Protein AF-G2RA68-F1 (afdb_monomer_lite)

Organism: Thermothielavioides terrestris (strain ATCC 38088 / NRRL 8126) (NCBI:txid578455)

Structure (mmCIF, N/CA/C/O backbone):
data_AF-G2RA68-F1
#
_entry.id   AF-G2RA68-F1
#
loop_
_atom_site.group_PDB
_atom_site.id
_atom_site.type_symbol
_atom_site.label_atom_id
_atom_site.label_alt_id
_atom_site.label_comp_id
_atom_site.label_asym_id
_atom_site.label_entity_id
_atom_site.label_seq_id
_atom_site.pdbx_PDB_ins_code
_atom_site.Cartn_x
_atom_site.Cartn_y
_atom_site.Cartn_z
_atom_site.occupancy
_atom_site.B_iso_or_equiv
_atom_site.auth_seq_id
_atom_site.auth_comp_id
_atom_site.auth_asym_id
_atom_site.auth_atom_id
_atom_site.pdbx_PDB_model_num
ATOM 1 N N . MET A 1 1 ? 49.618 32.348 36.534 1.00 39.91 1 MET A N 1
ATOM 2 C CA . MET A 1 1 ? 48.154 32.167 36.430 1.00 39.91 1 MET A CA 1
ATOM 3 C C . MET A 1 1 ? 47.974 30.722 35.969 1.00 39.91 1 MET A C 1
ATOM 5 O O . MET A 1 1 ? 48.308 30.458 34.829 1.00 39.91 1 MET A O 1
ATOM 9 N N . ARG A 1 2 ? 47.975 29.724 36.875 1.00 42.44 2 ARG A N 1
ATOM 10 C CA . ARG A 1 2 ? 46.767 29.023 37.387 1.00 42.44 2 ARG A CA 1
ATOM 11 C C . ARG A 1 2 ? 45.748 28.826 36.241 1.00 42.44 2 ARG A C 1
ATOM 13 O O . ARG A 1 2 ? 45.318 29.833 35.699 1.00 42.44 2 ARG A O 1
ATOM 20 N N . ASP A 1 3 ? 45.487 27.620 35.726 1.00 39.38 3 ASP A N 1
ATOM 21 C CA . ASP A 1 3 ? 44.952 26.459 36.453 1.00 39.38 3 ASP A CA 1
ATOM 22 C C . ASP A 1 3 ? 45.312 25.076 35.855 1.00 39.38 3 ASP A C 1
ATOM 24 O O . ASP A 1 3 ? 45.532 24.899 34.661 1.00 39.38 3 ASP A O 1
ATOM 28 N N . THR A 1 4 ? 45.348 24.099 36.758 1.00 49.41 4 THR A N 1
ATOM 29 C CA . THR A 1 4 ? 45.483 22.637 36.640 1.00 49.41 4 THR A CA 1
ATOM 30 C C . THR A 1 4 ? 44.232 21.931 36.098 1.00 49.41 4 THR A C 1
ATOM 32 O O . THR A 1 4 ? 43.172 22.171 36.666 1.00 49.41 4 THR A O 1
ATOM 35 N N . ILE A 1 5 ? 44.368 20.947 35.188 1.00 44.84 5 ILE A N 1
ATOM 36 C CA . ILE A 1 5 ? 43.591 19.676 35.183 1.00 44.84 5 ILE A CA 1
ATOM 37 C C . ILE A 1 5 ? 44.489 18.536 34.629 1.00 44.84 5 ILE A C 1
ATOM 39 O O . ILE A 1 5 ? 45.096 18.732 33.577 1.00 44.84 5 ILE A O 1
ATOM 43 N N . PRO A 1 6 ? 44.606 17.378 35.319 1.00 46.12 6 PRO A N 1
ATOM 44 C CA . PRO A 1 6 ? 45.501 16.275 34.961 1.00 46.12 6 PRO A CA 1
ATOM 45 C C . PRO A 1 6 ? 44.865 15.223 34.037 1.00 46.12 6 PRO A C 1
ATOM 47 O O . PRO A 1 6 ? 43.645 15.125 33.899 1.00 46.12 6 PRO A O 1
ATOM 50 N N . ASP A 1 7 ? 45.740 14.394 33.470 1.00 47.19 7 ASP A N 1
ATOM 51 C CA . ASP A 1 7 ? 45.465 13.167 32.728 1.00 47.19 7 ASP A CA 1
ATOM 52 C C . ASP A 1 7 ? 44.501 12.218 33.461 1.00 47.19 7 ASP A C 1
ATOM 54 O O . ASP A 1 7 ? 44.870 11.542 34.420 1.00 47.19 7 ASP A O 1
ATOM 58 N N . CYS A 1 8 ? 43.274 12.098 32.955 1.00 37.59 8 CYS A N 1
ATOM 59 C CA . CYS A 1 8 ? 42.311 11.075 33.360 1.00 37.59 8 CYS A CA 1
ATOM 60 C C . CYS A 1 8 ? 41.568 10.556 32.126 1.00 37.59 8 CYS A C 1
ATOM 62 O O . CYS A 1 8 ? 40.430 10.944 31.889 1.00 37.59 8 CYS A O 1
ATOM 64 N N . CYS A 1 9 ? 42.228 9.726 31.316 1.00 34.50 9 CYS A N 1
ATOM 65 C CA . CYS A 1 9 ? 41.657 8.520 30.693 1.00 34.50 9 CYS A CA 1
ATOM 66 C C . CYS A 1 9 ? 42.646 7.948 29.670 1.00 34.50 9 CYS A C 1
ATOM 68 O O . CYS A 1 9 ? 42.541 8.140 28.462 1.00 34.50 9 CYS A O 1
ATOM 70 N N . PHE A 1 10 ? 43.601 7.190 30.198 1.00 40.28 10 PHE A N 1
ATOM 71 C CA . PHE A 1 10 ? 44.232 6.069 29.518 1.00 40.28 10 PHE A CA 1
ATOM 72 C C . PHE A 1 10 ? 43.136 5.169 28.912 1.00 40.28 10 PHE A C 1
ATOM 74 O O . PHE A 1 10 ? 42.460 4.449 29.644 1.00 40.28 10 PHE A O 1
ATOM 81 N N . VAL A 1 11 ? 42.914 5.224 27.594 1.00 46.03 11 VAL A N 1
ATOM 82 C CA . VAL A 1 11 ? 42.101 4.213 26.900 1.00 46.03 11 VAL A CA 1
ATOM 83 C C . VAL A 1 11 ? 43.048 3.095 26.470 1.00 46.03 11 VAL A C 1
ATOM 85 O O . VAL A 1 11 ? 43.912 3.329 25.620 1.00 46.03 11 VAL A O 1
ATOM 88 N N . PRO A 1 12 ? 42.935 1.886 27.043 1.00 42.28 12 PRO A N 1
ATOM 89 C CA . PRO A 1 12 ? 43.777 0.780 26.641 1.00 42.28 12 PRO A CA 1
ATOM 90 C C . PRO A 1 12 ? 43.379 0.316 25.239 1.00 42.28 12 PRO A C 1
ATOM 92 O O . PRO A 1 12 ? 42.203 0.136 24.915 1.00 42.28 12 PRO A O 1
ATOM 95 N N . SER A 1 13 ? 44.404 0.087 24.424 1.00 55.41 13 SER A N 1
ATOM 96 C CA . SER A 1 13 ? 44.339 -0.708 23.204 1.00 55.41 13 SER A CA 1
ATOM 97 C C . SER A 1 13 ? 43.813 -2.106 23.544 1.00 55.41 13 SER A C 1
ATOM 99 O O . SER A 1 13 ? 44.558 -2.946 24.037 1.00 55.41 13 SER A O 1
ATOM 101 N N . ASN A 1 14 ? 42.525 -2.351 23.296 1.00 39.50 14 ASN A N 1
ATOM 102 C CA . ASN A 1 14 ? 41.947 -3.692 23.287 1.00 39.50 14 ASN A CA 1
ATOM 103 C C . ASN A 1 14 ? 41.571 -4.066 21.852 1.00 39.50 14 ASN A C 1
ATOM 105 O O . ASN A 1 14 ? 40.427 -3.963 21.403 1.00 39.50 14 ASN A O 1
ATOM 109 N N . SER A 1 15 ? 42.578 -4.556 21.139 1.00 53.12 15 SER A N 1
ATOM 110 C CA . SER A 1 15 ? 42.439 -5.581 20.111 1.00 53.12 15 SER A CA 1
ATOM 111 C C . SER A 1 15 ? 41.589 -6.738 20.657 1.00 53.12 15 SER A C 1
ATOM 113 O O . SER A 1 15 ? 42.079 -7.595 21.383 1.00 53.12 15 SER A O 1
ATOM 115 N N . GLY A 1 16 ? 40.287 -6.776 20.347 1.00 47.00 16 GLY A N 1
ATOM 116 C CA . GLY A 1 16 ? 39.464 -7.886 20.844 1.00 47.00 16 GLY A CA 1
ATOM 117 C C . GLY A 1 16 ? 37.967 -7.872 20.576 1.00 47.00 16 GLY A C 1
ATOM 118 O O . GLY A 1 16 ? 37.365 -8.945 20.579 1.00 47.00 16 GLY A O 1
ATOM 119 N N . LEU A 1 17 ? 37.334 -6.736 20.274 1.00 47.44 17 LEU A N 1
ATOM 120 C CA . LEU A 1 17 ? 35.923 -6.766 19.890 1.00 47.44 17 LEU A CA 1
ATOM 121 C C . LEU A 1 17 ? 35.821 -7.076 18.398 1.00 47.44 17 LEU A C 1
ATOM 123 O O . LEU A 1 17 ? 35.756 -6.186 17.551 1.00 47.44 17 LEU A O 1
ATOM 127 N N . ARG A 1 18 ? 35.805 -8.376 18.072 1.00 50.09 18 ARG A N 1
ATOM 128 C CA . ARG A 1 18 ? 35.188 -8.847 16.830 1.00 50.09 18 ARG A CA 1
ATOM 129 C C . ARG A 1 18 ? 33.790 -8.253 16.828 1.00 50.09 18 ARG A C 1
ATOM 131 O O . ARG A 1 18 ? 32.907 -8.757 17.517 1.00 50.09 18 ARG A O 1
ATOM 138 N N . LEU A 1 19 ? 33.635 -7.148 16.101 1.00 51.34 19 LEU A N 1
ATOM 139 C CA . LEU A 1 19 ? 32.366 -6.548 15.750 1.00 51.34 19 LEU A CA 1
ATOM 140 C C . LEU A 1 19 ? 31.555 -7.705 15.183 1.00 51.34 19 LEU A C 1
ATOM 142 O O . LEU A 1 19 ? 31.814 -8.157 14.065 1.00 51.34 19 LEU A O 1
ATOM 146 N N . ALA A 1 20 ? 30.682 -8.285 16.007 1.00 48.81 20 ALA A N 1
ATOM 147 C CA . ALA A 1 20 ? 29.814 -9.354 15.581 1.00 48.81 20 ALA A CA 1
ATOM 148 C C . ALA A 1 20 ? 28.997 -8.722 14.469 1.00 48.81 20 ALA A C 1
ATOM 150 O O . ALA A 1 20 ? 28.107 -7.910 14.722 1.00 48.81 20 ALA A O 1
ATOM 151 N N . ARG A 1 21 ? 29.391 -9.017 13.228 1.00 54.28 21 ARG A N 1
ATOM 152 C CA . ARG A 1 21 ?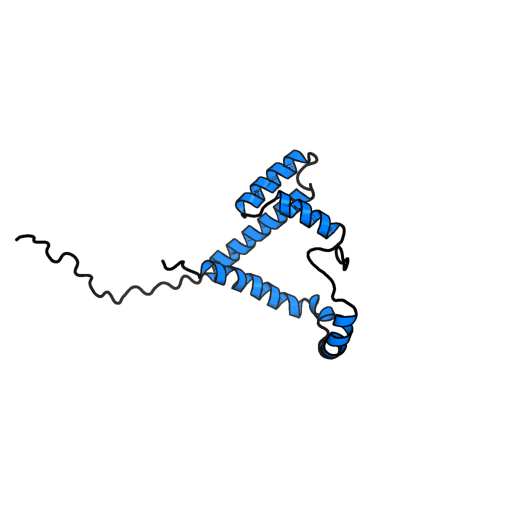 28.694 -8.639 12.015 1.00 54.28 21 ARG A CA 1
ATOM 153 C C . ARG A 1 21 ? 27.362 -9.354 12.103 1.00 54.28 21 ARG A C 1
ATOM 155 O O . ARG A 1 21 ? 27.212 -10.464 11.597 1.00 54.28 21 ARG A O 1
ATOM 162 N N . ARG A 1 22 ? 26.436 -8.765 12.862 1.00 52.47 22 ARG A N 1
ATOM 163 C CA . ARG A 1 22 ? 25.073 -9.230 13.064 1.00 52.47 22 ARG A CA 1
ATOM 164 C C . ARG A 1 22 ? 24.492 -9.161 11.668 1.00 52.47 22 ARG A C 1
ATOM 166 O O . ARG A 1 22 ? 24.160 -8.081 11.201 1.00 52.47 22 ARG A O 1
ATOM 173 N N . ARG A 1 23 ? 24.551 -10.283 10.942 1.00 54.12 23 ARG A N 1
ATOM 174 C CA . ARG A 1 23 ? 24.081 -10.372 9.560 1.00 54.12 23 ARG A CA 1
ATOM 175 C C . ARG A 1 23 ? 22.639 -9.871 9.596 1.00 54.12 23 ARG A C 1
ATOM 177 O O . ARG A 1 23 ? 21.806 -10.568 10.180 1.00 54.12 23 ARG A O 1
ATOM 184 N N . PRO A 1 24 ? 22.334 -8.689 9.034 1.00 55.28 24 PRO A N 1
ATOM 185 C CA . PRO A 1 24 ? 21.021 -8.088 9.224 1.00 55.28 24 PRO A CA 1
ATOM 186 C C . PRO A 1 24 ? 19.924 -8.878 8.490 1.00 55.28 24 PRO A C 1
ATOM 188 O O . PRO A 1 24 ? 18.738 -8.615 8.680 1.00 55.28 24 PRO A O 1
ATOM 191 N N . GLY A 1 25 ? 20.312 -9.894 7.703 1.00 64.12 25 GLY A N 1
ATOM 192 C CA . GLY A 1 25 ? 19.465 -10.678 6.810 1.00 64.12 25 GLY A CA 1
ATOM 193 C C . GLY A 1 25 ? 18.200 -11.226 7.453 1.00 64.12 25 GLY A C 1
ATOM 194 O O . GLY A 1 25 ? 17.123 -11.044 6.909 1.00 64.12 25 GLY A O 1
ATOM 195 N N . ARG A 1 26 ? 18.296 -11.870 8.624 1.00 65.88 26 ARG A N 1
ATOM 196 C CA . ARG A 1 26 ? 17.145 -12.595 9.197 1.00 65.88 26 ARG A CA 1
ATOM 197 C C . ARG A 1 26 ? 16.100 -11.666 9.812 1.00 65.88 26 ARG A C 1
ATOM 199 O O . ARG A 1 26 ? 14.921 -11.808 9.522 1.00 65.88 26 ARG A O 1
ATOM 206 N N . VAL A 1 27 ? 16.532 -10.708 10.633 1.00 77.06 27 VAL A N 1
ATOM 207 C CA . VAL A 1 27 ? 15.612 -9.782 11.315 1.00 77.06 27 VAL A CA 1
ATOM 208 C C . VAL A 1 27 ? 14.969 -8.830 10.309 1.00 77.06 27 VAL A C 1
ATOM 210 O O . VAL A 1 27 ? 13.760 -8.648 10.349 1.00 77.06 27 VAL A O 1
ATOM 213 N N . GLY A 1 28 ? 15.741 -8.294 9.356 1.00 73.81 28 GLY A N 1
ATOM 214 C CA . GLY A 1 28 ? 15.196 -7.429 8.306 1.00 73.81 28 GLY A CA 1
ATOM 215 C C . GLY A 1 28 ? 14.234 -8.159 7.365 1.00 73.81 28 GLY A C 1
ATOM 216 O O . GLY A 1 28 ? 13.210 -7.598 6.995 1.00 73.81 28 GLY A O 1
ATOM 217 N N . TYR A 1 29 ? 14.519 -9.421 7.026 1.00 76.44 29 TYR A N 1
ATOM 218 C CA . TYR A 1 29 ? 13.624 -10.242 6.206 1.00 76.44 29 TYR A CA 1
ATOM 219 C C . TYR A 1 29 ? 12.280 -10.490 6.901 1.00 76.44 29 TYR A C 1
ATOM 221 O O . TYR A 1 29 ? 11.231 -10.242 6.311 1.00 76.44 29 TYR A O 1
ATOM 229 N N . VAL A 1 30 ? 12.305 -10.923 8.168 1.00 81.81 30 VAL A N 1
ATOM 230 C CA . VAL A 1 30 ? 11.080 -11.161 8.951 1.00 81.81 30 VAL A CA 1
ATOM 231 C C . VAL A 1 30 ? 10.310 -9.857 9.167 1.00 81.81 30 VAL A C 1
ATOM 233 O O . VAL A 1 30 ? 9.099 -9.833 8.968 1.00 81.81 30 VAL A O 1
ATOM 236 N N . GLN A 1 31 ? 11.002 -8.760 9.489 1.00 83.56 31 GLN A N 1
ATOM 237 C CA . GLN A 1 31 ? 10.379 -7.443 9.622 1.00 83.56 31 GLN A CA 1
ATOM 238 C C . GLN A 1 31 ? 9.697 -7.005 8.318 1.00 83.56 31 GLN A C 1
ATOM 240 O O . GLN A 1 31 ? 8.566 -6.530 8.358 1.00 83.56 31 GLN A O 1
ATOM 245 N N . GLY A 1 32 ? 10.349 -7.198 7.167 1.00 81.94 32 GLY A N 1
ATOM 246 C CA . GLY A 1 32 ? 9.783 -6.872 5.857 1.00 81.94 32 GLY A CA 1
ATOM 247 C C . GLY A 1 32 ? 8.516 -7.669 5.543 1.00 81.94 32 GLY A C 1
ATOM 248 O O . GLY A 1 32 ? 7.537 -7.089 5.081 1.00 81.94 32 GLY A O 1
ATOM 249 N N . LEU A 1 33 ? 8.498 -8.972 5.850 1.00 85.88 33 LEU A N 1
ATOM 250 C CA . LEU A 1 33 ? 7.306 -9.811 5.676 1.00 85.88 33 LEU A CA 1
ATOM 251 C C . LEU A 1 33 ? 6.138 -9.342 6.553 1.00 85.88 33 LEU A C 1
ATOM 253 O O . LEU A 1 33 ? 5.011 -9.243 6.072 1.00 85.88 33 LEU A O 1
ATOM 257 N N . VAL A 1 34 ? 6.407 -9.021 7.822 1.00 88.31 34 VAL A N 1
ATOM 258 C CA . VAL A 1 34 ? 5.375 -8.550 8.758 1.00 88.31 34 VAL A CA 1
ATOM 259 C C . VAL A 1 34 ? 4.838 -7.182 8.334 1.00 88.31 34 VAL A C 1
ATOM 261 O O . VAL A 1 34 ? 3.624 -7.014 8.242 1.00 88.31 34 VAL A O 1
ATOM 264 N N . CYS A 1 35 ? 5.710 -6.221 8.009 1.00 86.94 35 CYS A N 1
ATOM 265 C CA . CYS A 1 35 ? 5.291 -4.898 7.536 1.00 86.94 35 CYS A CA 1
ATOM 266 C C . CYS A 1 35 ? 4.467 -4.976 6.245 1.00 86.94 35 CYS A C 1
ATOM 268 O O . CYS A 1 35 ? 3.443 -4.303 6.145 1.00 86.94 35 CYS A O 1
ATOM 270 N N . MET A 1 36 ? 4.877 -5.806 5.278 1.00 89.12 36 MET A N 1
ATOM 271 C CA . MET A 1 36 ? 4.122 -6.009 4.038 1.00 89.12 36 MET A CA 1
ATOM 272 C C . MET A 1 36 ? 2.754 -6.646 4.314 1.00 89.12 36 MET A C 1
ATOM 274 O O . MET A 1 36 ? 1.749 -6.189 3.778 1.00 89.12 36 MET A O 1
ATOM 278 N N . GLY A 1 37 ? 2.680 -7.648 5.195 1.00 89.56 37 GLY A N 1
ATOM 279 C CA . GLY A 1 37 ? 1.405 -8.251 5.594 1.00 89.56 37 GLY A CA 1
ATOM 280 C C . GLY A 1 37 ? 0.447 -7.240 6.234 1.00 89.56 37 GLY A C 1
ATOM 281 O O . GLY A 1 37 ? -0.729 -7.184 5.876 1.00 89.56 37 GLY A O 1
ATOM 282 N N . ILE A 1 38 ? 0.958 -6.389 7.128 1.00 91.00 38 ILE A N 1
ATOM 283 C CA . ILE A 1 38 ? 0.180 -5.305 7.748 1.00 91.00 38 ILE A CA 1
ATOM 284 C C . ILE A 1 38 ? -0.277 -4.286 6.691 1.00 91.00 38 ILE A C 1
ATOM 286 O O . ILE A 1 38 ? -1.423 -3.839 6.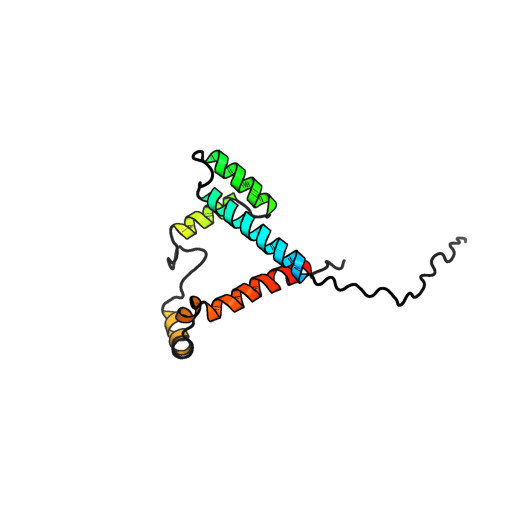732 1.00 91.00 38 ILE A O 1
ATOM 290 N N . TRP A 1 39 ? 0.583 -3.950 5.725 1.00 90.94 39 TRP A N 1
ATOM 291 C CA . TRP A 1 39 ? 0.248 -3.042 4.626 1.00 90.94 39 TRP A CA 1
ATOM 292 C C . TRP A 1 39 ? -0.882 -3.592 3.744 1.00 90.94 39 TRP A C 1
ATOM 294 O O . TRP A 1 39 ? -1.833 -2.865 3.464 1.00 90.94 39 TRP A O 1
ATOM 304 N N . ILE A 1 40 ? -0.840 -4.881 3.383 1.00 92.12 40 ILE A N 1
ATOM 305 C CA . ILE A 1 40 ? -1.904 -5.543 2.606 1.00 92.12 40 ILE A CA 1
ATOM 306 C C . ILE A 1 40 ? -3.233 -5.517 3.375 1.00 92.12 40 ILE A C 1
ATOM 308 O O . ILE A 1 40 ? -4.264 -5.153 2.816 1.00 92.12 40 ILE A O 1
ATOM 312 N N . LEU A 1 41 ? -3.225 -5.831 4.675 1.00 90.56 41 LEU A N 1
ATOM 313 C CA . LEU A 1 41 ? -4.440 -5.758 5.498 1.00 90.56 41 LEU A CA 1
ATOM 314 C C . LEU A 1 41 ? -5.027 -4.342 5.516 1.00 90.56 41 LEU A C 1
ATOM 316 O O . LEU A 1 41 ? -6.231 -4.157 5.338 1.00 90.56 41 LEU A O 1
ATOM 320 N N . ALA A 1 42 ? -4.178 -3.333 5.698 1.00 91.12 42 ALA A N 1
ATOM 321 C CA . ALA A 1 42 ? -4.601 -1.941 5.694 1.00 91.12 42 ALA A CA 1
ATOM 322 C C . ALA A 1 42 ? -5.127 -1.503 4.314 1.00 91.12 42 ALA A C 1
ATOM 324 O O . ALA A 1 42 ? -6.065 -0.702 4.235 1.00 91.12 42 ALA A O 1
ATOM 325 N N . HIS A 1 43 ? -4.564 -2.059 3.238 1.00 92.50 43 HIS A N 1
ATOM 326 C CA . HIS A 1 43 ? -5.045 -1.879 1.875 1.00 92.50 43 HIS A CA 1
ATOM 327 C C . HIS A 1 43 ? -6.481 -2.403 1.708 1.00 92.50 43 HIS A C 1
ATOM 329 O O . HIS A 1 43 ? -7.353 -1.655 1.256 1.00 92.50 43 HIS A O 1
ATOM 335 N N . GLU A 1 44 ? -6.763 -3.628 2.165 1.00 92.62 44 GLU A N 1
ATOM 336 C CA . GLU A 1 44 ? -8.110 -4.222 2.110 1.00 92.62 44 GLU A CA 1
ATOM 337 C C . GLU A 1 44 ? -9.133 -3.438 2.946 1.00 92.62 44 GLU A C 1
ATOM 339 O O . GLU A 1 44 ? -10.284 -3.228 2.543 1.00 92.62 44 GLU A O 1
ATOM 344 N N . VAL A 1 45 ? -8.709 -2.918 4.101 1.00 92.38 45 VAL A N 1
ATOM 345 C CA . VAL A 1 45 ? -9.539 -2.021 4.919 1.00 92.38 45 VAL A CA 1
ATOM 346 C C . VAL A 1 45 ? -9.882 -0.735 4.150 1.00 92.38 45 VAL A C 1
ATOM 348 O O . VAL A 1 45 ? -11.016 -0.258 4.238 1.00 92.38 45 VAL A O 1
ATOM 351 N N . GLY A 1 46 ? -8.961 -0.203 3.339 1.00 86.88 46 GLY A N 1
ATOM 352 C CA . GLY A 1 46 ? -9.186 0.972 2.483 1.00 86.88 46 GLY A CA 1
ATOM 353 C C . GLY A 1 46 ? -10.255 0.777 1.395 1.00 86.88 46 GLY A C 1
ATOM 354 O O . GLY A 1 46 ? -10.930 1.748 0.998 1.00 86.88 46 GLY A O 1
ATOM 355 N N . HIS A 1 47 ? -10.457 -0.475 0.972 1.00 90.06 47 HIS A N 1
ATOM 356 C CA . HIS A 1 47 ? -11.551 -0.914 0.095 1.00 90.06 47 HIS A CA 1
ATOM 357 C C . HIS A 1 47 ? -12.872 -1.124 0.840 1.00 90.06 47 HIS A C 1
ATOM 359 O O . HIS A 1 47 ? -13.938 -1.073 0.230 1.00 90.06 47 HIS A O 1
ATOM 365 N N . GLY A 1 48 ? -12.820 -1.262 2.165 1.00 89.19 48 GLY A N 1
ATOM 366 C CA . GLY A 1 48 ? -13.983 -1.446 3.027 1.00 89.19 48 GLY A CA 1
ATOM 367 C C . GLY A 1 48 ? -14.240 -2.893 3.449 1.00 89.19 48 GLY A C 1
ATOM 368 O O . GLY A 1 48 ? -15.349 -3.191 3.879 1.00 89.19 48 GLY A O 1
ATOM 369 N N . ALA A 1 49 ? -13.244 -3.782 3.360 1.00 87.31 49 ALA A N 1
ATOM 370 C CA . ALA A 1 49 ? -13.404 -5.209 3.656 1.00 87.31 49 ALA A CA 1
ATOM 371 C C . ALA A 1 49 ? -13.595 -5.545 5.153 1.00 87.31 49 ALA A C 1
ATOM 373 O O . ALA A 1 49 ? -14.031 -6.642 5.485 1.00 87.31 49 ALA A O 1
ATOM 374 N N . CYS A 1 50 ? -13.271 -4.627 6.071 1.00 86.88 50 CYS A N 1
ATOM 375 C CA . CYS A 1 50 ? -13.279 -4.901 7.514 1.00 86.88 50 CYS A CA 1
ATOM 376 C C . CYS A 1 50 ? -14.653 -4.706 8.178 1.00 86.88 50 CYS A C 1
ATOM 378 O O . CYS A 1 50 ? -14.992 -5.418 9.121 1.00 86.88 50 CYS A O 1
ATOM 380 N N . SER A 1 51 ? -15.465 -3.761 7.703 1.00 88.94 51 SER A N 1
ATOM 381 C CA . SER A 1 51 ? -16.783 -3.465 8.271 1.00 88.94 51 SER A CA 1
ATOM 382 C C . SER A 1 51 ? -17.722 -2.850 7.238 1.00 88.94 51 SER A C 1
ATOM 384 O O . SER A 1 51 ? -17.294 -2.152 6.325 1.00 88.94 51 SER A O 1
ATOM 386 N N . VAL A 1 52 ? -19.031 -3.011 7.442 1.00 88.62 52 VAL A N 1
ATOM 387 C CA . VAL A 1 52 ? -20.070 -2.312 6.664 1.00 88.62 52 VAL A CA 1
ATOM 388 C C . VAL A 1 52 ? -20.004 -0.791 6.886 1.00 88.62 52 VAL A C 1
ATOM 390 O O . VAL A 1 52 ? -20.336 0.003 6.005 1.00 88.62 52 VAL A O 1
ATOM 393 N N . HIS A 1 53 ? -19.530 -0.352 8.058 1.00 92.00 53 HIS A N 1
ATOM 394 C CA . HIS A 1 53 ? -19.449 1.065 8.398 1.00 92.00 53 HIS A CA 1
ATOM 395 C C . HIS A 1 53 ? -18.151 1.694 7.889 1.00 92.00 53 HIS A C 1
ATOM 397 O O . HIS A 1 53 ? -17.064 1.454 8.416 1.00 92.00 53 HIS A O 1
ATOM 403 N N . ARG A 1 54 ? -18.277 2.622 6.933 1.00 88.06 54 ARG A N 1
ATOM 404 C CA . ARG A 1 54 ? -17.130 3.319 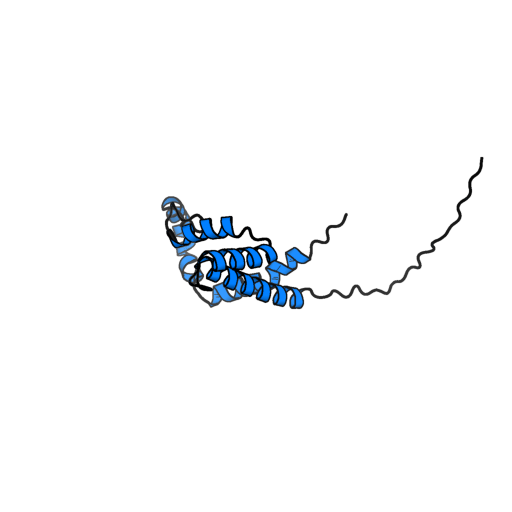6.326 1.00 88.06 54 ARG A CA 1
ATOM 405 C C . ARG A 1 54 ? -16.242 4.055 7.335 1.00 88.06 54 ARG A C 1
ATOM 407 O O . ARG A 1 54 ? -15.034 4.101 7.152 1.00 88.06 54 ARG A O 1
ATOM 414 N N . ARG A 1 55 ? -16.826 4.607 8.406 1.00 89.62 55 ARG A N 1
ATOM 415 C CA . ARG A 1 55 ? -16.064 5.311 9.453 1.00 89.62 55 ARG A CA 1
ATOM 416 C C . ARG A 1 55 ? -15.140 4.377 10.232 1.00 89.62 55 ARG A C 1
ATOM 418 O O . ARG A 1 55 ? -14.021 4.771 10.526 1.00 89.62 55 ARG A O 1
ATOM 425 N N . LEU A 1 56 ? -15.586 3.153 10.525 1.00 91.12 56 LEU A N 1
ATOM 426 C CA . LEU A 1 56 ? -14.761 2.169 11.229 1.00 91.12 56 LEU A CA 1
ATOM 427 C C . LEU A 1 56 ? -13.588 1.724 10.356 1.00 91.12 56 LEU A C 1
ATOM 429 O O . LEU A 1 56 ? -12.458 1.706 10.828 1.00 91.12 56 LEU A O 1
ATOM 433 N N . ASN A 1 57 ? -13.831 1.479 9.066 1.00 91.75 57 ASN A N 1
ATOM 434 C CA . ASN A 1 57 ? -12.752 1.187 8.121 1.00 91.75 57 ASN A CA 1
ATOM 435 C C . ASN A 1 57 ? -11.743 2.339 8.034 1.00 91.75 57 ASN A C 1
ATOM 437 O O . ASN A 1 57 ? -10.541 2.108 8.014 1.00 91.75 57 ASN A O 1
ATOM 441 N N . ASP A 1 58 ? -12.214 3.587 8.030 1.00 92.38 58 ASP A N 1
ATOM 442 C CA . ASP A 1 58 ? -11.328 4.745 7.918 1.00 92.38 58 ASP A CA 1
ATOM 443 C C . ASP A 1 58 ? -10.465 4.973 9.153 1.00 92.38 58 ASP A C 1
ATOM 445 O O . ASP A 1 58 ? -9.291 5.300 9.004 1.00 92.38 58 ASP A O 1
ATOM 449 N N . VAL A 1 59 ? -11.005 4.746 10.351 1.00 94.25 59 VAL A N 1
ATOM 450 C CA . VAL A 1 59 ? -10.224 4.810 11.592 1.00 94.25 59 VAL A CA 1
ATOM 451 C C . VAL A 1 59 ? -9.199 3.679 11.634 1.00 94.25 59 VAL A C 1
ATOM 453 O O . VAL A 1 59 ? -8.016 3.949 11.816 1.00 94.25 59 VAL A O 1
ATOM 456 N N . THR A 1 60 ? -9.619 2.436 11.389 1.00 92.94 60 THR A N 1
ATOM 457 C CA . THR A 1 60 ? -8.715 1.276 11.394 1.00 92.94 60 THR A CA 1
ATOM 458 C C . THR A 1 60 ? -7.609 1.421 10.349 1.00 92.94 60 THR A C 1
ATOM 460 O O . THR A 1 60 ? -6.431 1.263 10.665 1.00 92.94 60 THR A O 1
ATOM 463 N N . GLY A 1 61 ? -7.965 1.779 9.113 1.00 91.69 61 GLY A N 1
ATOM 464 C CA . GLY A 1 61 ? -7.012 1.977 8.025 1.00 91.69 61 GLY A CA 1
ATOM 465 C C . GLY A 1 61 ? -6.030 3.112 8.311 1.00 91.69 61 GLY A C 1
ATOM 466 O O . GLY A 1 61 ? -4.838 2.959 8.041 1.00 91.69 61 GLY A O 1
ATOM 467 N N . TRP A 1 62 ? -6.498 4.211 8.911 1.00 93.94 62 TRP A N 1
ATOM 468 C CA . TRP A 1 62 ? -5.647 5.323 9.330 1.00 93.94 62 TRP A CA 1
ATOM 469 C C . TRP A 1 62 ? -4.675 4.920 10.440 1.00 93.94 62 TRP A C 1
ATOM 471 O O . TRP A 1 62 ? -3.478 5.157 10.297 1.00 93.94 62 TRP A O 1
ATOM 481 N N . THR A 1 63 ? -5.144 4.254 11.497 1.00 94.44 63 THR A N 1
ATOM 482 C CA . THR A 1 63 ? -4.289 3.808 12.609 1.00 94.44 63 THR A CA 1
ATOM 483 C C . THR A 1 63 ? -3.197 2.845 12.142 1.00 94.44 63 THR A C 1
ATOM 485 O O . THR A 1 63 ? -2.037 2.999 12.524 1.00 94.44 63 THR A O 1
ATOM 488 N N . VAL A 1 64 ? -3.536 1.880 11.282 1.00 92.44 64 VAL A N 1
ATOM 489 C CA . VAL A 1 64 ? -2.566 0.892 10.787 1.00 92.44 64 VAL A CA 1
ATOM 490 C C . VAL A 1 64 ? -1.545 1.529 9.838 1.00 92.44 64 VAL A C 1
ATOM 492 O O . VAL A 1 64 ? -0.347 1.294 9.979 1.00 92.44 64 VAL A O 1
ATOM 495 N N . HIS A 1 65 ? -1.978 2.381 8.904 1.00 91.38 65 HIS A N 1
ATOM 496 C CA . HIS A 1 65 ? -1.049 3.070 8.003 1.00 91.38 65 HIS A CA 1
ATOM 497 C C . HIS A 1 65 ? -0.168 4.095 8.725 1.00 91.38 65 HIS A C 1
ATOM 499 O O . HIS A 1 65 ? 0.983 4.270 8.331 1.00 91.38 65 HIS A O 1
ATOM 505 N N . LEU A 1 66 ? -0.649 4.725 9.802 1.00 91.75 66 LEU A N 1
ATOM 506 C CA . LEU A 1 66 ? 0.183 5.585 10.647 1.00 91.75 66 LEU A CA 1
ATOM 507 C C . LEU A 1 66 ? 1.340 4.821 11.293 1.00 91.75 66 LEU A C 1
ATOM 509 O O . LEU A 1 66 ? 2.456 5.333 11.320 1.00 91.75 66 LEU A O 1
ATOM 513 N N . ALA A 1 67 ? 1.104 3.591 11.759 1.00 89.81 67 ALA A N 1
ATOM 514 C CA . ALA A 1 67 ? 2.166 2.737 12.293 1.00 89.81 67 ALA A CA 1
ATOM 515 C C . ALA A 1 67 ? 3.231 2.387 11.233 1.00 89.81 67 ALA A C 1
ATOM 517 O O . ALA A 1 67 ? 4.381 2.121 11.576 1.00 89.81 67 ALA A O 1
ATOM 518 N N . LEU A 1 68 ? 2.862 2.430 9.949 1.00 87.38 68 LEU A N 1
ATOM 519 C CA . LEU A 1 68 ? 3.756 2.246 8.802 1.00 87.38 68 LEU A CA 1
ATOM 520 C C . LEU A 1 68 ? 4.302 3.569 8.235 1.00 87.38 68 LEU A C 1
ATOM 522 O O . LEU A 1 68 ? 5.008 3.542 7.229 1.00 87.38 68 LEU A O 1
ATOM 526 N N . LEU A 1 69 ? 3.981 4.716 8.850 1.00 89.31 69 LEU A N 1
ATOM 527 C CA . LEU A 1 69 ? 4.329 6.063 8.374 1.00 89.31 69 LEU A CA 1
ATOM 528 C C . LEU A 1 69 ? 3.802 6.379 6.961 1.00 89.31 69 LEU A C 1
ATOM 530 O O . LEU A 1 69 ? 4.374 7.190 6.233 1.00 89.31 69 LEU A O 1
ATOM 534 N N . VAL A 1 70 ? 2.684 5.764 6.571 1.00 86.88 70 VAL A N 1
ATOM 535 C CA . VAL A 1 70 ? 2.034 5.987 5.276 1.00 86.88 70 VAL A CA 1
ATOM 536 C C . VAL A 1 70 ? 0.839 6.934 5.448 1.00 86.88 70 VAL A C 1
ATOM 538 O O . VAL A 1 70 ? -0.026 6.695 6.295 1.00 86.88 70 VAL A O 1
ATOM 541 N N . PRO A 1 71 ? 0.714 8.000 4.637 1.00 90.88 71 PRO A N 1
ATOM 542 C CA . PRO A 1 71 ? -0.433 8.901 4.707 1.00 90.88 71 PRO A CA 1
ATOM 543 C C . PRO A 1 71 ? -1.702 8.230 4.147 1.00 90.88 71 PRO A C 1
ATOM 545 O O . PRO A 1 71 ? -1.966 8.279 2.944 1.00 90.88 71 PRO A O 1
ATOM 548 N N . TYR A 1 72 ? -2.512 7.626 5.029 1.00 89.69 72 TYR A N 1
ATOM 549 C CA . TYR A 1 72 ? -3.695 6.823 4.668 1.00 89.69 72 TYR A CA 1
ATOM 550 C C . TYR A 1 72 ? -4.665 7.516 3.710 1.00 89.69 72 TYR A C 1
ATOM 552 O O . TYR A 1 72 ? -5.055 6.929 2.708 1.00 89.69 72 TYR A O 1
ATOM 560 N N . PHE A 1 73 ? -5.079 8.755 3.994 1.00 89.44 73 PHE A N 1
ATOM 561 C CA . PHE A 1 73 ? -6.100 9.431 3.183 1.00 89.44 73 PHE A CA 1
ATOM 562 C C . PHE A 1 73 ? -5.598 9.768 1.779 1.00 89.44 73 PHE A C 1
ATOM 564 O O . PHE A 1 73 ? -6.334 9.585 0.807 1.00 89.44 73 PHE A O 1
ATOM 571 N N . SER A 1 74 ? -4.340 10.200 1.672 1.00 91.25 74 SER A N 1
ATOM 572 C CA . SER A 1 74 ? -3.687 10.449 0.388 1.00 91.25 74 SER A CA 1
ATOM 573 C C . SER A 1 74 ? -3.583 9.158 -0.418 1.00 91.25 74 SER A C 1
ATOM 575 O O . SER A 1 74 ? -4.022 9.125 -1.567 1.00 91.25 74 SER A O 1
ATOM 577 N N . TRP A 1 75 ? -3.086 8.085 0.211 1.00 92.19 75 TRP A N 1
ATOM 578 C CA . TRP A 1 75 ? -2.978 6.761 -0.400 1.00 92.19 75 TRP A CA 1
ATOM 579 C C . TRP A 1 75 ? -4.347 6.224 -0.838 1.00 92.19 75 TRP A C 1
ATOM 581 O O . TRP A 1 75 ? -4.527 5.845 -1.985 1.00 92.19 75 TRP A O 1
ATOM 591 N N . LYS A 1 76 ? -5.362 6.275 0.023 1.00 89.81 76 LYS A N 1
ATOM 592 C CA . LYS A 1 76 ? -6.715 5.789 -0.273 1.00 89.81 76 LYS A CA 1
ATOM 593 C C . LYS A 1 76 ? -7.336 6.492 -1.485 1.00 89.81 76 LYS A C 1
ATOM 595 O O . LYS A 1 76 ? -8.047 5.855 -2.264 1.00 89.81 76 LYS A O 1
ATOM 600 N N . PHE A 1 77 ? -7.119 7.801 -1.642 1.00 89.06 77 PHE A N 1
ATOM 601 C CA . PHE A 1 77 ? -7.649 8.556 -2.780 1.00 89.06 77 PHE A CA 1
ATOM 602 C C . PHE A 1 77 ? -6.928 8.208 -4.086 1.00 89.06 77 PHE A C 1
ATOM 604 O O . PHE A 1 77 ? -7.592 7.898 -5.081 1.00 89.06 77 PHE A O 1
ATOM 611 N N . SER A 1 78 ? -5.591 8.218 -4.083 1.00 88.25 78 SER A N 1
ATOM 612 C CA . SER A 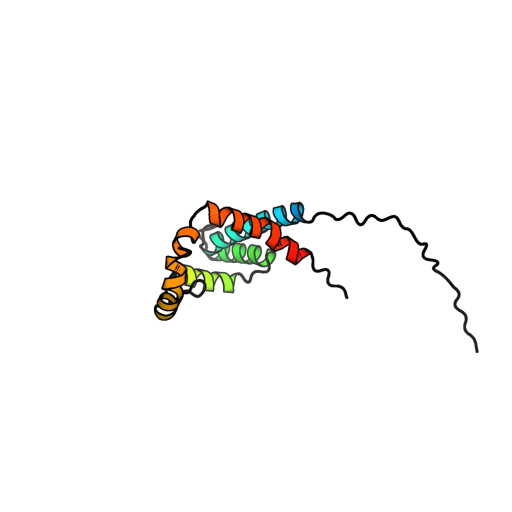1 78 ? -4.798 7.847 -5.260 1.00 88.25 78 SER A CA 1
ATOM 613 C C . SER A 1 78 ? -5.039 6.395 -5.667 1.00 88.25 78 SER A C 1
ATOM 615 O O . SER A 1 78 ? -5.245 6.103 -6.841 1.00 88.25 78 SER A O 1
ATOM 617 N N . HIS A 1 79 ? -5.125 5.496 -4.693 1.00 90.81 79 HIS A N 1
ATOM 618 C CA . HIS A 1 79 ? -5.352 4.071 -4.895 1.00 90.81 79 HIS A CA 1
ATOM 619 C C . HIS A 1 79 ? -6.712 3.764 -5.528 1.00 90.81 79 HIS A C 1
ATOM 621 O O . HIS A 1 79 ? -6.811 3.000 -6.486 1.00 90.81 79 HIS A O 1
ATOM 627 N N . ARG A 1 80 ? -7.778 4.436 -5.074 1.00 87.75 80 ARG A N 1
ATOM 628 C CA . ARG A 1 80 ? -9.099 4.349 -5.726 1.00 87.75 80 ARG A CA 1
ATOM 629 C C . ARG A 1 80 ? -9.064 4.841 -7.165 1.00 87.75 80 ARG A C 1
ATOM 631 O O . ARG A 1 80 ? -9.760 4.287 -8.014 1.00 87.75 80 ARG A O 1
ATOM 638 N N . ARG A 1 81 ? -8.285 5.892 -7.443 1.00 85.38 81 ARG A N 1
ATOM 639 C CA . ARG A 1 81 ? -8.104 6.391 -8.808 1.00 85.38 81 ARG A CA 1
ATOM 640 C C . ARG A 1 81 ? -7.370 5.360 -9.662 1.00 85.38 81 ARG A C 1
ATOM 642 O O . ARG A 1 81 ? -7.866 5.054 -10.737 1.00 85.38 81 ARG A O 1
ATOM 649 N N . HIS A 1 82 ? -6.290 4.776 -9.149 1.00 86.50 82 HIS A N 1
ATOM 650 C CA . HIS A 1 82 ? -5.559 3.697 -9.810 1.00 86.50 82 HIS A CA 1
ATOM 651 C C . HIS A 1 82 ? -6.469 2.511 -10.151 1.00 86.50 82 HIS A C 1
ATOM 653 O O . HIS A 1 82 ? -6.542 2.149 -11.317 1.00 86.50 82 HIS A O 1
ATOM 659 N N . HIS A 1 83 ? -7.248 1.974 -9.205 1.00 88.38 83 HIS A N 1
ATOM 660 C CA . HIS A 1 83 ? -8.181 0.870 -9.492 1.00 88.38 83 HIS A CA 1
ATOM 661 C C . HIS A 1 83 ? -9.286 1.234 -10.491 1.00 88.38 83 HIS A C 1
ATOM 663 O O . HIS A 1 83 ? -9.775 0.380 -11.225 1.00 88.38 83 HIS A O 1
ATOM 669 N N . ARG A 1 84 ? -9.698 2.504 -10.541 1.00 85.19 84 ARG A N 1
ATOM 670 C CA . ARG A 1 84 ? -10.693 2.972 -11.513 1.00 85.19 84 ARG A CA 1
ATOM 671 C C . ARG A 1 84 ? -10.119 3.105 -12.925 1.00 85.19 84 ARG A C 1
ATOM 673 O O . ARG A 1 84 ? -10.877 3.042 -13.889 1.00 85.19 84 ARG A O 1
ATOM 680 N N . SER A 1 85 ? -8.821 3.350 -13.056 1.00 80.75 85 SER A N 1
ATOM 681 C CA . SER A 1 85 ? -8.168 3.626 -14.337 1.00 80.75 85 SER A CA 1
ATOM 682 C C . SER A 1 85 ? -6.927 2.771 -14.568 1.00 80.75 85 SER A C 1
ATOM 684 O O . SER A 1 85 ? -5.992 3.243 -15.207 1.00 80.75 85 SER A O 1
ATOM 686 N N . THR A 1 86 ? -6.909 1.542 -14.049 1.00 80.12 86 THR A N 1
ATOM 687 C CA . THR A 1 86 ? -5.754 0.642 -14.147 1.00 80.12 86 THR A CA 1
ATOM 688 C C . THR A 1 86 ? -5.434 0.378 -15.615 1.00 80.12 86 THR A C 1
ATOM 690 O O . THR A 1 86 ? -6.313 -0.035 -16.373 1.00 80.12 86 THR A O 1
ATOM 693 N N . GLY A 1 87 ? -4.200 0.664 -16.033 1.00 70.38 87 GLY A N 1
ATOM 694 C CA . GLY A 1 87 ? -3.752 0.466 -17.417 1.00 70.38 87 GLY A CA 1
ATOM 695 C C . GLY A 1 87 ? -4.241 1.523 -18.417 1.00 70.38 87 GLY A C 1
ATOM 696 O O . GLY A 1 87 ? -4.046 1.370 -19.624 1.00 70.38 87 GLY A O 1
ATOM 697 N N . HIS A 1 88 ? -4.867 2.612 -17.957 1.00 74.44 88 HIS A N 1
ATOM 698 C CA . HIS A 1 88 ? -5.235 3.719 -18.836 1.00 74.44 88 HIS A CA 1
ATOM 699 C C . HIS A 1 88 ? -4.058 4.680 -19.035 1.00 74.44 88 HIS A C 1
ATOM 701 O O . HIS A 1 88 ? -3.631 5.335 -18.086 1.00 74.44 88 HIS A O 1
ATOM 707 N N . MET A 1 89 ? -3.614 4.838 -20.286 1.00 68.00 89 MET A N 1
ATOM 708 C CA . MET A 1 89 ? -2.400 5.586 -20.660 1.00 68.00 89 MET A CA 1
ATOM 709 C C . MET A 1 89 ? -2.336 7.038 -20.154 1.00 68.00 89 MET A C 1
ATOM 711 O O . MET A 1 89 ? -1.250 7.570 -19.985 1.00 68.00 89 MET A O 1
ATOM 715 N N . GLU A 1 90 ? -3.473 7.687 -19.899 1.00 66.62 90 GLU A N 1
ATOM 716 C CA . GLU A 1 90 ? -3.511 9.104 -19.495 1.00 66.62 90 GLU A CA 1
ATOM 717 C C . GLU A 1 90 ? -3.958 9.337 -18.045 1.00 66.62 90 GLU A C 1
ATOM 719 O O . GLU A 1 90 ? -3.837 10.440 -17.515 1.00 66.62 90 GLU A O 1
ATOM 724 N N . LYS A 1 91 ? -4.568 8.334 -17.409 1.00 69.88 91 LYS A N 1
ATOM 725 C CA . LYS A 1 91 ? -5.317 8.509 -16.149 1.00 69.88 91 LYS A CA 1
ATOM 726 C C . LYS A 1 91 ? -4.815 7.597 -15.047 1.00 69.88 91 LYS A C 1
ATOM 728 O O . LYS A 1 91 ? -5.055 7.931 -13.884 1.00 69.88 91 LYS A O 1
ATOM 733 N N . ASP A 1 92 ? -4.135 6.499 -15.392 1.00 73.94 92 ASP A N 1
ATOM 734 C CA . ASP A 1 92 ? -3.372 5.741 -14.413 1.00 73.94 92 ASP A CA 1
ATOM 735 C C . ASP A 1 92 ? -2.192 6.591 -13.949 1.00 73.94 92 ASP A C 1
ATOM 737 O O . ASP A 1 92 ? -1.371 7.051 -14.738 1.00 73.94 92 ASP A O 1
ATOM 741 N N . MET A 1 93 ? -2.147 6.832 -12.648 1.00 66.81 93 MET A N 1
ATOM 742 C CA . MET A 1 93 ? -1.100 7.625 -12.020 1.00 66.81 93 MET A CA 1
ATOM 743 C C . MET A 1 93 ? 0.100 6.780 -11.581 1.00 66.81 93 MET A C 1
ATOM 745 O O . MET A 1 93 ? 1.106 7.353 -11.174 1.00 66.81 93 MET A O 1
ATOM 749 N N . ALA A 1 94 ? -0.010 5.446 -11.623 1.00 66.00 94 ALA A N 1
ATOM 750 C CA . ALA A 1 94 ? 1.044 4.526 -11.197 1.00 66.00 94 ALA A CA 1
ATOM 751 C C . ALA A 1 94 ? 1.722 3.829 -12.384 1.00 66.00 94 ALA A C 1
ATOM 753 O O . ALA A 1 94 ? 2.948 3.764 -12.429 1.00 66.00 94 ALA A O 1
ATOM 754 N N . PHE A 1 95 ? 0.937 3.347 -13.354 1.00 59.97 95 PHE A N 1
ATOM 755 C CA . PHE A 1 95 ? 1.451 2.600 -14.503 1.00 59.97 95 PHE A CA 1
ATOM 756 C C . PHE A 1 95 ? 0.953 3.192 -15.820 1.00 59.97 95 PHE A C 1
ATOM 758 O O . PHE A 1 95 ? -0.111 2.846 -16.330 1.00 59.97 95 PHE A O 1
ATOM 765 N N . VAL A 1 96 ? 1.756 4.092 -16.387 1.00 63.91 96 VAL A N 1
ATOM 766 C CA . VAL A 1 96 ? 1.542 4.594 -17.746 1.00 63.91 96 VAL A CA 1
ATOM 767 C C . VAL A 1 96 ? 2.199 3.627 -18.725 1.00 63.91 96 VAL A C 1
ATOM 769 O O . VAL A 1 96 ? 3.414 3.430 -18.689 1.00 63.91 96 VAL A O 1
ATOM 772 N N . LEU A 1 97 ? 1.396 3.016 -19.599 1.00 60.34 97 LEU A N 1
ATOM 773 C CA . LEU A 1 97 ? 1.922 2.195 -20.690 1.00 60.34 97 LEU A CA 1
ATOM 774 C C . LEU A 1 97 ? 2.723 3.078 -21.667 1.00 60.34 97 LEU A C 1
ATOM 776 O O . LEU A 1 97 ? 2.294 4.198 -21.961 1.00 60.34 97 LEU A O 1
ATOM 780 N N . PRO A 1 98 ? 3.861 2.592 -22.195 1.00 63.56 98 PRO A N 1
ATOM 781 C CA . PRO A 1 98 ? 4.674 3.348 -23.141 1.00 63.56 98 PRO A CA 1
ATOM 782 C C . PRO A 1 98 ? 3.883 3.721 -24.403 1.00 63.56 98 PRO A C 1
ATOM 784 O O . PRO A 1 98 ? 3.075 2.938 -24.917 1.00 63.56 98 PRO A O 1
ATOM 787 N N . THR A 1 99 ? 4.123 4.931 -24.913 1.00 65.69 99 THR A N 1
ATOM 788 C CA . THR A 1 99 ? 3.411 5.458 -26.087 1.00 65.69 99 THR A CA 1
ATOM 789 C C . THR A 1 99 ? 3.851 4.764 -27.382 1.00 65.69 99 THR A C 1
ATOM 791 O O . THR A 1 99 ? 4.881 4.096 -27.436 1.00 65.69 99 THR A O 1
ATOM 794 N N . LYS A 1 100 ? 3.084 4.904 -28.476 1.00 61.47 100 LYS A N 1
ATOM 795 C CA . LYS A 1 100 ? 3.415 4.258 -29.766 1.00 61.47 100 LYS A CA 1
ATOM 796 C C . LYS A 1 100 ? 4.794 4.663 -30.318 1.00 61.47 100 LYS A C 1
ATOM 798 O O . LYS A 1 100 ? 5.453 3.829 -30.925 1.00 61.47 100 LYS A O 1
ATOM 803 N N . ALA A 1 1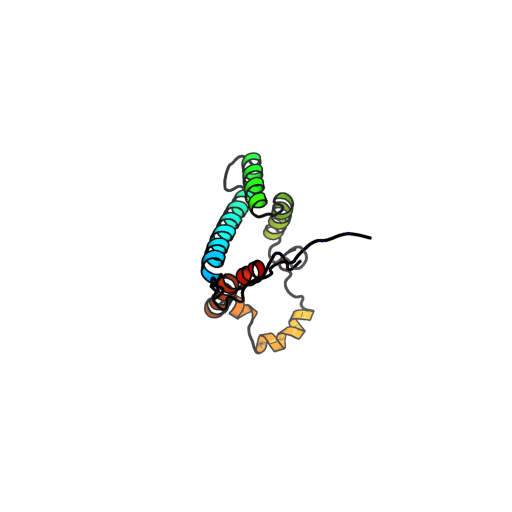01 ? 5.246 5.892 -30.060 1.00 63.53 101 ALA A N 1
ATOM 804 C CA . ALA A 1 101 ? 6.580 6.365 -30.441 1.00 63.53 101 ALA A CA 1
ATOM 805 C C . ALA A 1 101 ? 7.703 5.686 -29.624 1.00 63.53 101 ALA A C 1
ATOM 807 O O . ALA A 1 101 ? 8.736 5.302 -30.176 1.00 63.53 101 ALA A O 1
ATOM 808 N N . ASP A 1 102 ? 7.469 5.435 -28.329 1.00 59.91 102 ASP A N 1
ATOM 809 C CA . ASP A 1 102 ? 8.365 4.612 -27.504 1.00 59.91 102 ASP A CA 1
ATOM 810 C C . ASP A 1 102 ? 8.371 3.151 -27.970 1.00 59.91 102 ASP A C 1
ATOM 812 O O . ASP A 1 102 ? 9.409 2.491 -27.937 1.00 59.91 102 ASP A O 1
ATOM 816 N N . ARG A 1 103 ? 7.221 2.648 -28.442 1.00 55.66 103 ARG A N 1
ATOM 817 C CA . ARG A 1 103 ? 7.053 1.275 -28.934 1.00 55.66 103 ARG A CA 1
ATOM 818 C C . ARG A 1 103 ? 7.854 1.008 -30.210 1.00 55.66 103 ARG A C 1
ATOM 820 O O . ARG A 1 103 ? 8.394 -0.080 -30.330 1.00 55.66 103 ARG A O 1
ATOM 827 N N . GLU A 1 104 ? 7.987 1.964 -31.135 1.00 59.88 104 GLU A N 1
ATOM 828 C CA . GLU A 1 104 ? 8.801 1.769 -32.353 1.00 59.88 104 GLU A CA 1
ATOM 829 C C . GLU A 1 104 ? 10.305 1.722 -32.062 1.00 59.88 104 GLU A C 1
ATOM 831 O O . GLU A 1 104 ? 11.006 0.857 -32.587 1.00 59.88 104 GLU A O 1
ATOM 836 N N . THR A 1 105 ? 10.787 2.577 -31.157 1.00 61.28 105 THR A N 1
ATOM 837 C CA . THR A 1 105 ? 12.192 2.576 -30.709 1.00 61.28 105 THR A CA 1
ATOM 838 C C . THR A 1 105 ? 12.520 1.313 -29.899 1.00 61.28 105 THR A C 1
ATOM 840 O O . THR A 1 105 ? 13.621 0.771 -29.992 1.00 61.28 105 THR A O 1
ATOM 843 N N . ARG A 1 106 ? 11.546 0.802 -29.133 1.00 55.12 106 ARG A N 1
ATOM 844 C CA . ARG A 1 106 ? 11.654 -0.447 -28.361 1.00 55.12 106 ARG A CA 1
ATOM 845 C C . ARG A 1 106 ? 11.400 -1.706 -29.187 1.00 55.12 106 ARG A C 1
ATOM 847 O O . ARG A 1 106 ? 11.873 -2.758 -28.787 1.00 55.12 106 ARG A O 1
ATOM 854 N N . ARG A 1 107 ? 10.778 -1.614 -30.368 1.00 56.31 107 ARG A N 1
ATOM 855 C CA . ARG A 1 107 ? 10.424 -2.762 -31.225 1.00 56.31 107 ARG A CA 1
ATOM 856 C C . ARG A 1 107 ? 11.622 -3.631 -31.610 1.00 56.31 107 ARG A C 1
ATOM 858 O O . ARG A 1 107 ? 11.462 -4.837 -31.726 1.00 56.31 107 ARG A O 1
ATOM 865 N N . LEU A 1 108 ? 12.805 -3.040 -31.804 1.00 60.94 108 LEU A N 1
ATOM 866 C CA . LEU A 1 108 ? 14.044 -3.781 -32.089 1.00 60.94 108 LEU A CA 1
ATOM 867 C C . LEU A 1 108 ? 14.640 -4.453 -30.841 1.00 60.94 108 LEU A C 1
ATOM 869 O O . LEU A 1 108 ? 15.229 -5.523 -30.955 1.00 60.94 108 LEU A O 1
ATOM 873 N N . ALA A 1 109 ? 14.477 -3.847 -29.663 1.00 59.47 109 ALA A N 1
ATOM 874 C CA . ALA A 1 109 ? 14.894 -4.435 -28.391 1.00 59.47 109 ALA A CA 1
ATOM 875 C C . ALA A 1 109 ? 13.924 -5.540 -27.933 1.00 59.47 109 ALA A C 1
ATOM 877 O O . ALA A 1 109 ? 14.380 -6.575 -27.460 1.00 59.47 109 ALA A O 1
ATOM 878 N N . ASP A 1 110 ? 12.619 -5.356 -28.151 1.00 59.38 110 ASP A N 1
ATOM 879 C CA . ASP A 1 110 ? 11.566 -6.335 -27.861 1.00 59.38 110 ASP A CA 1
ATOM 880 C C . ASP A 1 110 ? 11.652 -7.555 -28.794 1.00 59.38 110 ASP A C 1
ATOM 882 O O . ASP A 1 110 ? 11.486 -8.675 -28.332 1.00 59.38 110 ASP A O 1
ATOM 886 N N . LEU A 1 111 ? 12.018 -7.379 -30.075 1.00 64.44 111 LEU A N 1
ATOM 887 C CA . LEU A 1 111 ? 12.245 -8.494 -31.017 1.00 64.44 111 LEU A CA 1
ATOM 888 C C . LEU A 1 111 ? 13.410 -9.416 -30.618 1.00 64.44 111 LEU A C 1
ATOM 890 O O . LEU A 1 111 ? 13.452 -10.565 -31.049 1.00 64.44 111 LEU A O 1
ATOM 894 N N . TYR A 1 112 ? 14.377 -8.904 -29.851 1.00 56.66 112 TYR A N 1
ATOM 895 C CA . TYR A 1 112 ? 15.562 -9.651 -29.411 1.00 56.66 112 TYR A CA 1
ATOM 896 C C . TYR A 1 112 ? 15.462 -10.103 -27.942 1.00 56.66 112 TYR A C 1
ATOM 898 O O . TYR A 1 112 ? 16.209 -10.979 -27.505 1.00 56.66 112 TYR A O 1
ATOM 906 N N . LEU A 1 113 ? 14.556 -9.500 -27.167 1.00 64.12 113 LEU A N 1
ATOM 907 C CA . LEU A 1 113 ? 14.350 -9.750 -25.747 1.00 64.12 113 LEU A CA 1
ATOM 908 C C . LEU A 1 113 ? 12.888 -9.412 -25.407 1.00 64.12 113 LEU A C 1
ATOM 910 O O . LEU A 1 113 ? 12.615 -8.279 -25.021 1.00 64.12 113 LEU A O 1
ATOM 914 N N . ASP A 1 114 ? 11.969 -10.379 -25.537 1.00 60.97 114 ASP A N 1
ATOM 915 C CA . ASP A 1 114 ? 10.526 -10.253 -25.239 1.00 60.97 114 ASP A CA 1
ATOM 916 C C . ASP A 1 114 ? 10.256 -9.912 -23.755 1.00 60.97 114 ASP A C 1
ATOM 918 O O . ASP A 1 114 ? 9.756 -10.716 -22.965 1.00 60.97 114 ASP A O 1
ATOM 922 N N . ARG A 1 115 ? 10.628 -8.709 -23.320 1.00 59.91 115 ARG A N 1
ATOM 923 C CA . ARG A 1 115 ? 10.569 -8.290 -21.918 1.00 59.91 115 ARG A CA 1
ATOM 924 C C . ARG A 1 115 ? 9.148 -8.275 -21.383 1.00 59.91 115 ARG A C 1
ATOM 926 O O . ARG A 1 115 ? 8.978 -8.689 -20.247 1.00 59.91 115 ARG A O 1
ATOM 933 N N . GLU A 1 116 ? 8.168 -7.856 -22.184 1.00 61.06 116 GLU A N 1
ATOM 934 C CA . GLU A 1 116 ? 6.750 -7.882 -21.794 1.00 61.06 116 GLU A CA 1
ATOM 935 C C . GLU A 1 116 ? 6.241 -9.321 -21.598 1.00 61.06 116 GLU A C 1
ATOM 937 O O . GLU A 1 116 ? 5.457 -9.569 -20.690 1.00 61.06 116 GLU A O 1
ATOM 942 N N . LEU A 1 117 ? 6.728 -10.295 -22.382 1.00 65.81 117 LEU A N 1
ATOM 943 C CA . LEU A 1 117 ? 6.328 -11.700 -22.239 1.00 65.81 117 LEU A CA 1
ATOM 944 C C . LEU A 1 117 ? 6.996 -12.365 -21.029 1.00 65.81 117 LEU A C 1
ATOM 946 O O . LEU A 1 117 ? 6.377 -13.178 -20.348 1.00 65.81 117 LEU A O 1
ATOM 950 N N . PHE A 1 118 ? 8.257 -12.021 -20.751 1.00 67.69 118 PHE A N 1
ATOM 951 C CA . PHE A 1 118 ? 9.009 -12.543 -19.607 1.00 67.69 118 PHE A CA 1
ATOM 952 C C . PHE A 1 118 ? 8.691 -11.839 -18.283 1.00 67.69 118 PHE A C 1
ATOM 954 O O . PHE A 1 118 ? 9.103 -12.331 -17.229 1.00 67.69 118 PHE A O 1
ATOM 961 N N . GLU A 1 119 ? 7.968 -10.716 -18.310 1.00 66.94 119 GLU A N 1
ATOM 962 C CA . GLU A 1 119 ? 7.615 -9.964 -17.105 1.00 66.94 119 GLU A CA 1
ATOM 963 C C . GLU A 1 119 ? 6.644 -10.723 -16.198 1.00 66.94 119 GLU A C 1
ATOM 965 O O . GLU A 1 119 ? 6.683 -10.475 -14.997 1.00 66.94 119 GLU A O 1
ATOM 970 N N . ASP A 1 120 ? 5.897 -11.691 -16.749 1.00 65.81 120 ASP A N 1
ATOM 971 C CA . ASP A 1 120 ? 4.958 -12.584 -16.052 1.00 65.81 120 ASP A CA 1
ATOM 972 C C . ASP A 1 120 ? 5.461 -14.032 -15.895 1.00 65.81 120 ASP A C 1
ATOM 974 O O . ASP A 1 120 ? 4.760 -14.896 -15.354 1.00 65.81 120 ASP A O 1
ATOM 978 N N . VAL A 1 121 ? 6.682 -14.333 -16.359 1.00 80.81 121 VAL A N 1
ATOM 979 C CA . VAL A 1 121 ? 7.232 -15.686 -16.247 1.00 80.81 121 VAL A CA 1
ATOM 980 C C . VAL A 1 121 ? 7.807 -15.887 -14.843 1.00 80.81 121 VAL A C 1
ATOM 982 O O . VAL A 1 121 ? 8.763 -15.199 -14.454 1.00 80.81 121 VAL A O 1
ATOM 985 N N . PRO A 1 122 ? 7.345 -16.914 -14.100 1.00 72.00 122 PRO A N 1
ATOM 986 C CA . PRO A 1 122 ? 7.756 -17.128 -12.716 1.00 72.00 122 PRO A CA 1
ATOM 987 C C . PRO A 1 122 ? 9.273 -17.295 -12.570 1.00 72.00 122 PRO A C 1
ATOM 989 O O . PRO A 1 122 ? 9.834 -16.914 -11.548 1.00 72.00 122 PRO A O 1
ATOM 992 N N . VAL A 1 123 ? 9.971 -17.791 -13.599 1.00 83.31 123 VAL A N 1
ATOM 993 C CA . VAL A 1 123 ? 11.435 -17.952 -13.585 1.00 83.31 123 VAL A CA 1
ATOM 994 C C . VAL A 1 123 ? 12.202 -16.622 -13.572 1.00 83.31 123 VAL A C 1
ATOM 996 O O . VAL A 1 123 ? 13.316 -16.576 -13.059 1.00 83.31 123 VAL A O 1
ATOM 999 N N . VAL A 1 124 ? 11.619 -15.535 -14.092 1.00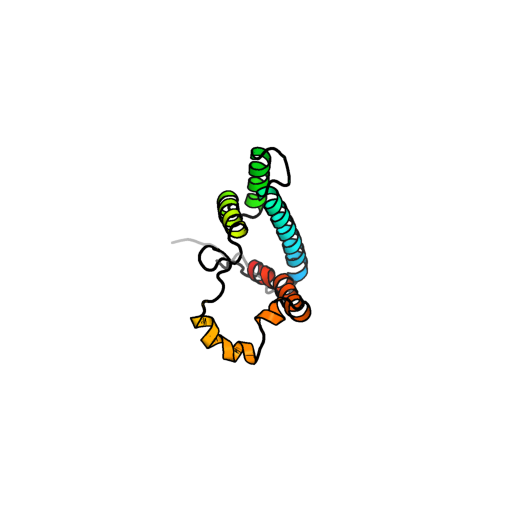 76.88 124 VAL A N 1
ATOM 1000 C CA . VAL A 1 124 ? 12.247 -14.202 -14.149 1.00 76.88 124 VAL A CA 1
ATOM 1001 C C . VAL A 1 124 ? 11.793 -13.327 -12.978 1.00 76.88 124 VAL A C 1
ATOM 1003 O O . VAL A 1 124 ? 12.595 -12.569 -12.422 1.00 76.88 124 VAL A O 1
ATOM 1006 N N . GLN A 1 125 ? 10.543 -13.468 -12.526 1.00 76.81 125 GLN A N 1
ATOM 1007 C CA . GLN A 1 125 ? 10.049 -12.743 -11.351 1.00 76.81 125 GLN A CA 1
ATOM 1008 C C . GLN A 1 125 ? 10.552 -13.323 -10.031 1.00 76.81 125 GLN A C 1
ATOM 1010 O O . GLN A 1 125 ? 10.854 -12.545 -9.129 1.00 76.81 125 GLN A O 1
ATOM 1015 N N . LEU A 1 126 ? 10.691 -14.645 -9.888 1.00 82.56 126 LEU A N 1
ATOM 1016 C CA . LEU A 1 126 ? 11.109 -15.254 -8.619 1.00 82.56 126 LEU A CA 1
ATOM 1017 C C . LEU A 1 126 ? 12.484 -14.735 -8.147 1.00 82.56 126 LEU A C 1
ATOM 1019 O O . LEU A 1 126 ? 12.573 -14.283 -7.005 1.00 82.56 126 LEU A O 1
ATOM 1023 N N . PRO A 1 127 ? 13.538 -14.670 -8.987 1.00 82.44 127 PRO A N 1
ATOM 1024 C CA . PRO A 1 127 ? 14.813 -14.072 -8.591 1.00 82.44 127 PRO A CA 1
ATOM 1025 C C . PRO A 1 127 ? 14.692 -12.579 -8.257 1.00 82.44 127 PRO A C 1
ATOM 1027 O O . PRO A 1 127 ? 15.336 -12.106 -7.324 1.00 82.44 127 PRO A O 1
ATOM 1030 N N . LYS A 1 128 ? 13.847 -11.834 -8.983 1.00 76.38 128 LYS A N 1
ATOM 1031 C CA . LYS A 1 128 ? 13.616 -10.392 -8.778 1.00 76.38 128 LYS A CA 1
ATOM 1032 C C . LYS A 1 128 ? 12.872 -10.108 -7.466 1.00 76.38 128 LYS A C 1
ATOM 1034 O O . LYS A 1 128 ? 13.191 -9.139 -6.775 1.00 76.38 128 LYS A O 1
ATOM 1039 N N . LEU A 1 129 ? 11.921 -10.967 -7.101 1.00 75.38 129 LEU A N 1
ATOM 1040 C CA . LEU A 1 129 ? 11.200 -10.939 -5.829 1.00 75.38 129 LEU A CA 1
ATOM 1041 C C . LEU A 1 129 ? 12.116 -11.349 -4.673 1.00 75.38 129 LEU A C 1
ATOM 1043 O O . LEU A 1 129 ? 12.154 -10.662 -3.655 1.00 75.38 129 LEU A O 1
ATOM 1047 N N . LEU A 1 130 ? 12.923 -12.399 -4.849 1.00 79.25 130 LEU A N 1
ATOM 1048 C CA . LEU A 1 130 ? 13.935 -12.804 -3.870 1.00 79.25 130 LEU A CA 1
ATOM 1049 C C . LEU A 1 130 ? 14.972 -11.696 -3.650 1.00 79.25 130 LEU A C 1
ATOM 1051 O O . LEU A 1 130 ? 15.320 -11.410 -2.508 1.00 79.25 130 LEU A O 1
ATOM 1055 N N . ALA A 1 131 ? 15.418 -11.019 -4.709 1.00 76.31 131 ALA A N 1
ATOM 1056 C CA . ALA A 1 131 ? 16.327 -9.882 -4.604 1.00 76.31 131 ALA A CA 1
ATOM 1057 C C . ALA A 1 131 ? 15.692 -8.714 -3.832 1.00 76.31 131 ALA A C 1
ATOM 1059 O O . ALA A 1 131 ? 16.312 -8.196 -2.904 1.00 76.31 131 ALA A O 1
ATOM 1060 N N . HIS A 1 132 ? 14.446 -8.337 -4.139 1.00 71.50 132 HIS A N 1
ATOM 1061 C CA . HIS A 1 132 ? 13.735 -7.303 -3.377 1.00 71.50 132 HIS A CA 1
ATOM 1062 C C . HIS A 1 132 ? 13.570 -7.679 -1.902 1.00 71.50 132 HIS A C 1
ATOM 1064 O O . HIS A 1 132 ? 13.840 -6.857 -1.024 1.00 71.50 132 HIS A O 1
ATOM 1070 N N . GLN A 1 133 ? 13.195 -8.928 -1.623 1.00 68.06 133 GLN A N 1
ATOM 1071 C CA . GLN A 1 133 ? 12.934 -9.406 -0.270 1.00 68.06 133 GLN A CA 1
ATOM 1072 C C . GLN A 1 133 ? 14.221 -9.579 0.562 1.00 68.06 133 GLN A C 1
ATOM 1074 O O . GLN A 1 133 ? 14.196 -9.418 1.784 1.00 68.06 133 GLN A O 1
ATOM 1079 N N . LEU A 1 134 ? 15.354 -9.887 -0.077 1.00 69.00 134 LEU A N 1
ATOM 1080 C CA . LEU A 1 134 ? 16.635 -10.123 0.596 1.00 69.00 134 LEU A CA 1
ATOM 1081 C C . LEU A 1 134 ? 17.542 -8.886 0.645 1.00 69.00 134 LEU A C 1
ATOM 1083 O O . LEU A 1 134 ? 18.337 -8.782 1.577 1.00 69.00 134 LEU A O 1
ATOM 1087 N N . ALA A 1 135 ? 17.439 -7.954 -0.308 1.00 65.50 135 ALA A N 1
ATOM 1088 C CA . ALA A 1 135 ? 18.343 -6.804 -0.418 1.00 65.50 135 ALA A CA 1
ATOM 1089 C C . ALA A 1 135 ? 17.676 -5.445 -0.141 1.00 65.50 135 ALA A C 1
ATOM 1091 O O . ALA A 1 135 ? 18.344 -4.548 0.376 1.00 65.50 135 ALA A O 1
ATOM 1092 N N . GLY A 1 136 ? 16.376 -5.284 -0.419 1.00 61.81 136 GLY A N 1
ATOM 1093 C CA . GLY A 1 136 ? 15.706 -3.976 -0.383 1.00 61.81 136 GLY A CA 1
ATOM 1094 C C . GLY A 1 136 ? 15.750 -3.288 0.986 1.00 61.81 136 GLY A C 1
ATOM 1095 O O . GLY A 1 136 ? 16.076 -2.109 1.083 1.00 61.81 136 GLY A O 1
ATOM 1096 N N . TRP A 1 137 ? 15.509 -4.036 2.067 1.00 53.62 137 TRP A N 1
ATOM 1097 C CA . TRP A 1 137 ? 15.489 -3.478 3.429 1.00 53.62 137 TRP A CA 1
ATOM 1098 C C . TRP A 1 137 ? 16.854 -3.513 4.140 1.00 53.62 137 TRP A C 1
ATOM 1100 O O . TRP A 1 137 ? 17.092 -2.763 5.087 1.00 53.62 137 TRP A O 1
ATOM 1110 N N . GLN A 1 138 ? 17.779 -4.368 3.686 1.00 56.31 138 GLN A N 1
ATOM 1111 C CA . GLN A 1 138 ? 19.133 -4.468 4.255 1.00 56.31 138 GLN A CA 1
ATOM 1112 C C . GLN A 1 138 ? 19.946 -3.190 4.014 1.00 56.31 138 GLN A C 1
ATOM 1114 O O . GLN A 1 138 ? 20.760 -2.813 4.853 1.00 56.31 138 GLN A O 1
ATOM 1119 N N . MET A 1 139 ? 19.701 -2.521 2.884 1.00 56.44 139 MET A N 1
ATOM 1120 C CA . MET A 1 139 ? 20.369 -1.272 2.519 1.00 56.44 139 MET A CA 1
ATOM 1121 C C . MET A 1 139 ? 19.835 -0.074 3.320 1.00 56.44 139 MET A C 1
ATOM 1123 O O . MET A 1 139 ? 20.617 0.785 3.715 1.00 56.44 139 MET A O 1
ATOM 1127 N N . ALA A 1 140 ? 18.535 -0.049 3.641 1.00 50.94 140 ALA A N 1
ATOM 1128 C CA . ALA A 1 140 ? 17.918 1.025 4.427 1.00 50.94 140 ALA A CA 1
ATOM 1129 C C . ALA A 1 140 ? 18.348 1.010 5.908 1.00 50.94 140 ALA A C 1
ATOM 1131 O O . ALA A 1 140 ? 18.571 2.060 6.498 1.00 50.94 140 ALA A O 1
ATOM 1132 N N . ALA A 1 141 ? 18.530 -0.176 6.502 1.00 47.03 141 ALA A N 1
ATOM 1133 C CA . ALA A 1 141 ? 19.004 -0.327 7.885 1.00 47.03 141 ALA A CA 1
ATOM 1134 C C . ALA A 1 141 ? 20.544 -0.268 8.030 1.00 47.03 141 ALA A C 1
ATOM 1136 O O . ALA A 1 141 ? 21.064 -0.405 9.139 1.00 47.03 141 ALA A O 1
ATOM 1137 N N . GLY A 1 142 ? 21.277 -0.118 6.919 1.00 45.66 142 GLY A N 1
ATOM 1138 C CA . GLY A 1 142 ? 22.743 -0.092 6.876 1.00 45.66 142 GLY A CA 1
ATOM 1139 C C . GLY A 1 142 ? 23.367 1.306 6.926 1.00 45.66 142 GLY A C 1
ATOM 1140 O O . GLY A 1 142 ? 24.563 1.416 7.193 1.00 45.66 142 GLY A O 1
ATOM 1141 N N . VAL A 1 143 ? 22.584 2.367 6.710 1.00 44.44 143 VAL A N 1
ATOM 1142 C CA . VAL A 1 143 ? 23.058 3.747 6.852 1.00 44.44 143 VAL A CA 1
ATOM 1143 C C . VAL A 1 143 ? 22.969 4.115 8.328 1.00 44.44 143 VAL A C 1
ATOM 1145 O O . VAL A 1 143 ? 21.944 4.588 8.814 1.00 44.44 143 VAL A O 1
ATOM 1148 N N . ARG A 1 144 ? 24.053 3.865 9.071 1.00 43.31 144 ARG A N 1
ATOM 1149 C CA . ARG A 1 144 ? 24.283 4.632 10.295 1.00 43.31 144 ARG A CA 1
ATOM 1150 C C . ARG A 1 144 ? 24.385 6.088 9.859 1.00 43.31 144 ARG A C 1
ATOM 1152 O O . ARG A 1 144 ? 25.236 6.414 9.038 1.00 43.31 144 ARG A O 1
ATOM 1159 N N . SER A 1 145 ? 23.496 6.928 10.376 1.00 45.62 145 SER A N 1
ATOM 1160 C CA . SER A 1 145 ? 23.733 8.360 10.477 1.00 45.62 145 SER A CA 1
ATOM 1161 C C . SER A 1 145 ? 25.002 8.532 11.310 1.00 45.62 145 SER A C 1
ATOM 1163 O O . SER A 1 145 ? 24.955 8.493 12.541 1.00 45.62 145 SER A O 1
ATOM 1165 N N . GLU A 1 146 ? 26.149 8.585 10.644 1.00 41.72 146 GLU A N 1
ATOM 1166 C CA . GLU A 1 146 ? 27.357 9.114 11.254 1.00 41.72 146 GLU A CA 1
ATOM 1167 C C . GLU A 1 146 ? 27.132 10.625 11.364 1.00 41.72 146 GLU A C 1
ATOM 1169 O O . GLU A 1 146 ? 26.740 11.273 10.392 1.00 41.72 146 GLU A O 1
ATOM 1174 N N . CYS A 1 147 ? 27.210 11.113 12.601 1.00 34.38 147 CYS A N 1
ATOM 1175 C CA . CYS A 1 147 ? 27.109 12.523 12.953 1.00 34.38 147 CYS A CA 1
ATOM 1176 C C . CYS A 1 147 ? 28.379 13.268 12.532 1.00 34.38 147 CYS A C 1
ATOM 1178 O O . CYS A 1 147 ? 29.452 12.620 12.526 1.00 34.38 147 CYS A O 1
#

InterPro domains:
  IPR005804 Fatty acid desaturase domain [PF00487] (29-105)
  IPR012171 Fatty acid desaturase [PTHR32100] (29-139)

Foldseek 3Di:
DDDDDDDDDDDDDDPDPPVPVPVCQPVLLVVVVVLVVLVVVLVVLLVVNPDPDVVVSQVSSCVSVVVVVHRRVVCSVLVVQCVVQPAPQPRNPPDHDDDVVVCVVCVVVCVVPVCVVCVPPCVNVVVVVVCCSRPVRSVVVPDDPDD

Radius of gyration: 25.47 Å; chains: 1; bounding box: 68×50×70 Å

Secondary structure (DSSP, 8-state):
--------------TT-------THHHHHHHHHHHHHHHHHHHHHHHT-S-S-HHHHHHHHHHHHHHTT--HHHHHHHHHHHHHSTT-TTT-SS-PPPPHHHHHHHHHHHTTS-HHHHTT-HHHHHHHHHHHHHHHHHHHTT-----

pLDDT: mean 70.98, std 17.5, range [34.38, 94.44]

Sequence (147 aa):
MRDTIPDCCFVPSNSGLRLARRRPGRVGYVQGLVCMGIWILAHEVGHGACSVHRRLNDVTGWTVHLALLVPYFSWKFSHRRHHRSTGHMEKDMAFVLPTKADRETRRLADLYLDRELFEDVPVVQLPKLLAHQLAGWQMAAGVRSEC